Protein AF-A0AAJ4R8Y1-F1 (afdb_monomer)

Nearest PDB structures (foldseek):
  8tnm-assembly1_A  TM=5.514E-01  e=2.428E+00  synthetic construct

pLDDT: mean 80.41, std 12.78, range [36.44, 92.75]

Secondary structure (DSSP, 8-state):
-PPPPHHHH--HHHHHHHHHHTTSS-TTS-HHHHHHHHHHHHHHHHHHHHHTT--HHHHHHHHHHTT-

Radius of gyration: 12.54 Å; Cα contacts (8 Å, |Δi|>4): 36; chains: 1; bounding box: 34×19×32 Å

Solvent-accessible surface area (backbone atoms only — not comparable to full-atom values): 4110 Å² total; per-residue (Å²): 130,83,78,77,59,68,68,77,74,55,54,65,70,54,45,55,52,51,34,37,76,70,62,74,51,51,90,85,50,53,68,70,57,42,52,52,52,51,53,53,49,52,51,53,49,51,51,47,27,63,77,66,65,40,57,65,70,58,54,52,53,45,35,55,71,74,74,104

Organism: NCBI:txid2216012

Structure (mmCIF, N/CA/C/O backbone):
data_AF-A0AAJ4R8Y1-F1
#
_entry.id   AF-A0AAJ4R8Y1-F1
#
loop_
_atom_site.group_PDB
_atom_site.id
_atom_site.type_symbol
_atom_site.label_atom_id
_atom_site.label_alt_id
_atom_site.label_comp_id
_atom_site.label_asym_id
_atom_site.label_entity_id
_atom_site.label_seq_id
_atom_site.pdbx_PDB_ins_code
_atom_site.Cartn_x
_atom_site.Cartn_y
_atom_site.Cartn_z
_atom_site.occupancy
_atom_site.B_iso_or_equiv
_atom_site.auth_seq_id
_atom_site.auth_comp_id
_atom_site.auth_asym_id
_atom_site.auth_atom_id
_atom_site.pdbx_PDB_model_num
ATOM 1 N N . MET A 1 1 ? -20.814 -11.866 -4.664 1.00 3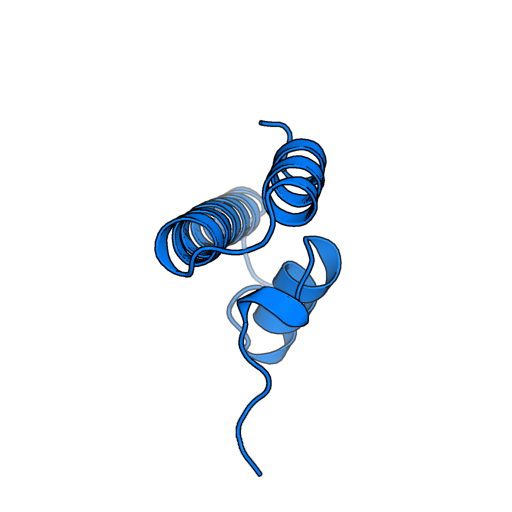6.44 1 MET A N 1
ATOM 2 C CA . MET A 1 1 ? -19.850 -11.859 -3.545 1.00 36.44 1 MET A CA 1
ATOM 3 C C . MET A 1 1 ? -19.505 -10.409 -3.268 1.00 36.44 1 MET A C 1
ATOM 5 O O . MET A 1 1 ? -19.128 -9.726 -4.211 1.00 36.44 1 MET A O 1
ATOM 9 N N . SER A 1 2 ? -19.716 -9.904 -2.052 1.00 40.16 2 SER A N 1
ATOM 10 C CA . SER A 1 2 ? -19.213 -8.576 -1.685 1.00 40.16 2 SER A CA 1
ATOM 11 C C . SER A 1 2 ? -17.690 -8.633 -1.684 1.00 40.16 2 SER A C 1
ATOM 13 O O . SER A 1 2 ? -17.119 -9.547 -1.088 1.00 40.16 2 SER A O 1
ATOM 15 N N . LEU A 1 3 ? -17.039 -7.701 -2.378 1.00 45.34 3 LEU A N 1
ATOM 16 C CA . LEU A 1 3 ? -15.589 -7.566 -2.304 1.00 45.34 3 LEU A CA 1
ATOM 17 C C . LEU A 1 3 ? -15.212 -7.342 -0.828 1.00 45.34 3 LEU A C 1
ATOM 19 O O . LEU A 1 3 ? -15.852 -6.510 -0.179 1.00 45.34 3 LEU A O 1
ATOM 23 N N . PRO A 1 4 ? -14.254 -8.099 -0.269 1.00 52.03 4 PRO A N 1
ATOM 24 C CA . PRO A 1 4 ? -13.818 -7.887 1.104 1.00 52.03 4 PRO A CA 1
ATOM 25 C C . PRO A 1 4 ? -13.367 -6.436 1.281 1.00 52.03 4 PRO A C 1
ATOM 27 O O . PRO A 1 4 ? -12.696 -5.879 0.411 1.00 52.03 4 PRO A O 1
ATOM 30 N N . ILE A 1 5 ? -13.787 -5.808 2.383 1.00 60.00 5 ILE A N 1
ATOM 31 C CA . ILE A 1 5 ? -13.535 -4.386 2.623 1.00 60.00 5 ILE A C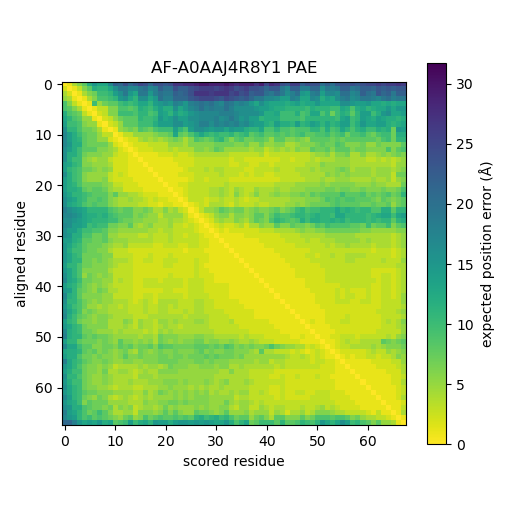A 1
ATOM 32 C C . ILE A 1 5 ? -12.019 -4.199 2.728 1.00 60.00 5 ILE A C 1
ATOM 34 O O . ILE A 1 5 ? -11.364 -4.865 3.526 1.00 60.00 5 ILE A O 1
ATOM 38 N N . VAL A 1 6 ? -11.465 -3.281 1.931 1.00 59.12 6 VAL A N 1
ATOM 39 C CA . VAL A 1 6 ? -10.022 -2.975 1.840 1.00 59.12 6 VAL A CA 1
ATOM 40 C C . VAL A 1 6 ? -9.362 -2.830 3.219 1.00 59.12 6 VAL A C 1
ATOM 42 O O . VAL A 1 6 ? -8.238 -3.283 3.418 1.00 59.12 6 VAL A O 1
ATOM 45 N N . LYS A 1 7 ? -10.109 -2.303 4.198 1.00 59.03 7 LYS A N 1
ATOM 46 C CA . LYS A 1 7 ? 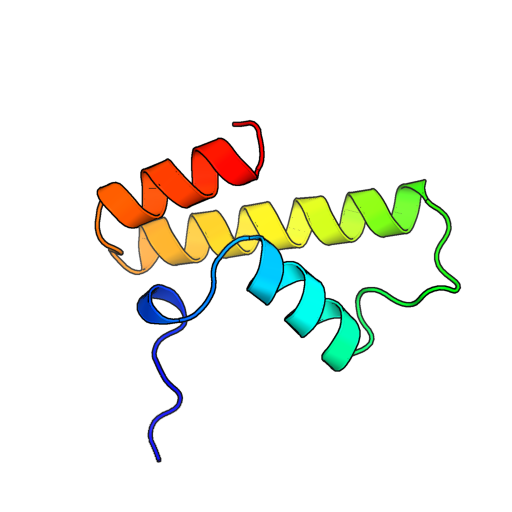-9.673 -2.129 5.587 1.00 59.03 7 LYS A CA 1
ATOM 47 C C . LYS A 1 7 ? -9.313 -3.424 6.323 1.00 59.03 7 LYS A C 1
ATOM 49 O O . LYS A 1 7 ? -8.541 -3.375 7.266 1.00 59.03 7 LYS A O 1
ATOM 54 N N . GLU A 1 8 ? -9.836 -4.576 5.918 1.00 59.56 8 GLU A N 1
ATOM 55 C CA . GLU A 1 8 ? -9.632 -5.850 6.623 1.00 59.56 8 GLU A CA 1
ATOM 56 C C . GLU A 1 8 ? -8.513 -6.679 5.993 1.00 59.56 8 GLU A C 1
ATOM 58 O O . GLU A 1 8 ? -7.755 -7.314 6.717 1.00 59.56 8 GLU A O 1
ATOM 63 N N . ARG A 1 9 ? -8.332 -6.619 4.667 1.00 62.88 9 ARG A N 1
ATOM 64 C CA . ARG A 1 9 ? -7.575 -7.659 3.952 1.00 62.88 9 ARG A CA 1
ATOM 65 C C . ARG A 1 9 ? -6.148 -7.307 3.542 1.00 62.88 9 ARG A C 1
ATOM 67 O O . ARG A 1 9 ? -5.338 -8.216 3.457 1.00 62.88 9 ARG A O 1
ATOM 74 N N . TYR A 1 10 ? -5.843 -6.041 3.278 1.00 64.12 10 TYR A N 1
ATOM 75 C CA . TYR A 1 10 ? -4.533 -5.677 2.732 1.00 64.12 10 TYR A CA 1
ATOM 76 C C . TYR A 1 10 ? -3.601 -5.189 3.853 1.00 64.12 10 TYR A C 1
ATOM 78 O O . TYR A 1 10 ? -4.047 -4.535 4.796 1.00 64.12 10 TYR A O 1
ATOM 86 N N . GLY A 1 11 ? -2.333 -5.561 3.826 1.00 70.12 11 GLY A N 1
ATOM 87 C CA . GLY A 1 11 ? -1.238 -4.963 4.585 1.00 70.12 11 GLY A CA 1
ATOM 88 C C . GLY A 1 11 ? -0.286 -4.254 3.623 1.00 70.12 11 GLY A C 1
ATOM 89 O O . GLY A 1 11 ? -0.669 -3.931 2.497 1.00 70.12 11 GLY A O 1
ATOM 90 N N . ALA A 1 12 ? 0.938 -3.976 4.069 1.00 70.00 12 ALA A N 1
ATOM 91 C CA . ALA A 1 12 ? 1.944 -3.321 3.234 1.00 70.00 12 ALA A CA 1
ATOM 92 C C . ALA A 1 12 ? 2.375 -4.204 2.051 1.00 70.00 12 ALA A C 1
ATOM 94 O O . ALA A 1 12 ? 2.332 -3.762 0.904 1.00 70.00 12 ALA A O 1
ATOM 95 N N . ASP A 1 13 ? 2.685 -5.470 2.327 1.00 74.00 13 ASP A N 1
ATOM 96 C CA . ASP A 1 13 ? 3.152 -6.423 1.318 1.00 74.00 13 ASP A CA 1
ATOM 97 C C . ASP A 1 13 ? 2.038 -6.770 0.317 1.00 74.00 13 ASP A C 1
ATOM 99 O O . ASP A 1 13 ? 2.264 -6.827 -0.895 1.00 74.00 13 ASP A O 1
ATOM 103 N N . GLU A 1 14 ? 0.795 -6.941 0.789 1.00 80.38 14 GLU A N 1
ATOM 104 C CA . GLU A 1 14 ? -0.327 -7.225 -0.109 1.00 80.38 14 GLU A CA 1
ATOM 105 C C . GLU A 1 14 ? -0.714 -6.020 -0.973 1.00 80.38 14 GLU A C 1
ATOM 107 O O . GLU A 1 14 ? -1.274 -6.212 -2.056 1.00 80.38 14 GLU A O 1
ATOM 112 N N . LEU A 1 15 ? -0.435 -4.790 -0.527 1.00 84.19 15 LEU A N 1
ATOM 113 C CA . LEU A 1 15 ? -0.646 -3.585 -1.329 1.00 84.19 15 LEU A CA 1
ATOM 114 C C . LEU A 1 15 ? 0.303 -3.568 -2.530 1.00 84.19 15 LEU A C 1
ATOM 116 O O . LEU A 1 15 ? -0.156 -3.417 -3.661 1.00 84.19 15 LEU A O 1
ATOM 120 N N . GLU A 1 16 ? 1.600 -3.759 -2.295 1.00 85.38 16 GLU A N 1
ATOM 121 C CA . GLU A 1 16 ? 2.616 -3.745 -3.350 1.00 85.38 16 GLU A CA 1
ATOM 122 C C . GLU A 1 16 ? 2.382 -4.866 -4.370 1.00 85.38 16 GLU A C 1
ATOM 124 O O . GLU A 1 16 ? 2.360 -4.612 -5.578 1.00 85.38 16 GLU A O 1
ATOM 129 N N . GLN A 1 17 ? 2.084 -6.083 -3.902 1.00 84.50 17 GLN A N 1
ATOM 130 C CA . GLN A 1 17 ? 1.719 -7.186 -4.791 1.00 84.50 17 GLN A CA 1
ATOM 131 C C . 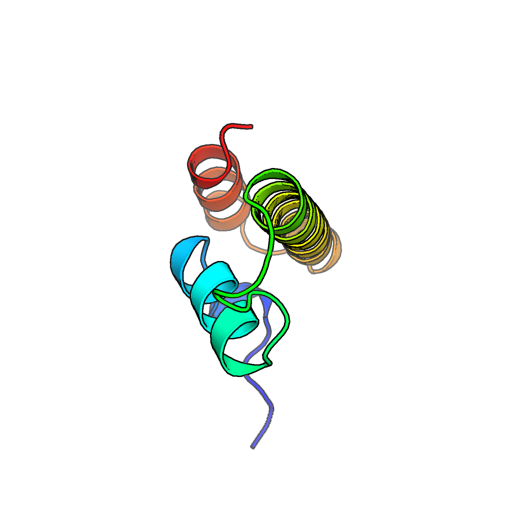GLN A 1 17 ? 0.454 -6.871 -5.602 1.00 84.50 17 GLN A C 1
ATOM 133 O O . GLN A 1 17 ? 0.430 -7.087 -6.811 1.00 84.50 17 GLN A O 1
ATOM 138 N N . SER A 1 18 ? -0.577 -6.292 -4.978 1.00 83.75 18 SER A N 1
ATOM 139 C CA . SER A 1 18 ? -1.803 -5.911 -5.695 1.00 83.75 18 SER A CA 1
ATOM 140 C C . SER A 1 18 ? -1.529 -4.877 -6.787 1.00 83.75 18 SER A C 1
ATOM 142 O O . SER A 1 18 ? -2.152 -4.922 -7.844 1.00 83.75 18 SER A O 1
ATOM 144 N N . MET A 1 19 ? -0.598 -3.949 -6.556 1.00 84.94 19 MET A N 1
ATOM 145 C CA . MET A 1 19 ? -0.192 -2.962 -7.557 1.00 84.94 19 MET A CA 1
ATOM 146 C C . MET A 1 19 ? 0.576 -3.580 -8.728 1.00 84.94 19 MET A C 1
ATOM 148 O O . MET A 1 19 ? 0.412 -3.116 -9.860 1.00 84.94 19 MET A O 1
ATOM 152 N N . ARG A 1 20 ? 1.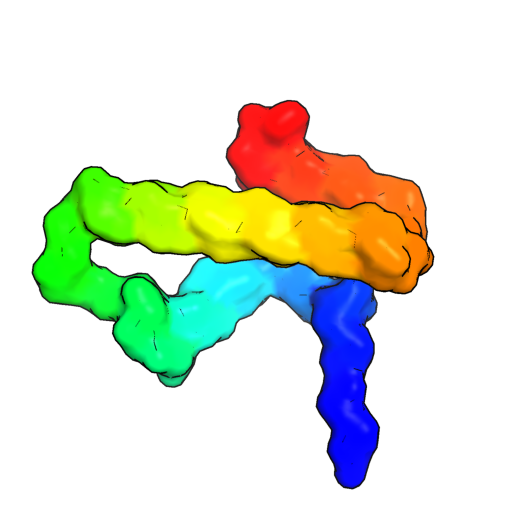387 -4.614 -8.474 1.00 87.56 20 ARG A N 1
ATOM 153 C CA . ARG A 1 20 ? 2.034 -5.417 -9.524 1.00 87.56 20 ARG A CA 1
ATOM 154 C C . ARG A 1 20 ? 0.991 -6.169 -10.350 1.00 87.56 20 ARG A C 1
ATOM 156 O O . ARG A 1 20 ? 1.012 -6.085 -11.574 1.00 87.56 20 ARG A O 1
ATOM 163 N N . ASP A 1 21 ? 0.011 -6.793 -9.697 1.00 86.00 21 ASP A N 1
ATOM 164 C CA . ASP A 1 21 ? -1.048 -7.567 -10.361 1.00 86.00 21 ASP A CA 1
ATOM 165 C C . ASP A 1 21 ? -1.908 -6.720 -11.319 1.00 86.00 21 ASP A C 1
ATOM 167 O O . ASP A 1 21 ? -2.399 -7.227 -12.329 1.00 86.00 21 ASP A O 1
ATOM 171 N N . VAL A 1 22 ? -2.087 -5.424 -11.030 1.00 85.31 22 VAL A N 1
ATOM 172 C CA . VAL A 1 22 ? -2.818 -4.485 -11.906 1.00 85.31 22 VAL A CA 1
ATOM 173 C C . VAL A 1 22 ? -1.916 -3.697 -12.867 1.00 85.31 22 VAL A C 1
ATOM 175 O O . VAL A 1 22 ? -2.402 -2.795 -13.551 1.00 85.31 22 VAL A O 1
ATOM 178 N N . GLY A 1 23 ? -0.616 -4.004 -12.921 1.00 83.50 23 GLY A N 1
ATOM 179 C CA . GLY A 1 23 ? 0.344 -3.374 -13.836 1.00 83.50 23 GLY A CA 1
ATOM 180 C C . GLY A 1 23 ? 0.695 -1.920 -13.501 1.00 83.50 23 GLY A C 1
ATOM 181 O O . GLY A 1 23 ? 1.107 -1.160 -14.375 1.00 83.50 23 GLY A O 1
ATOM 182 N N . VAL A 1 24 ? 0.500 -1.489 -12.251 1.00 86.00 24 VAL A N 1
ATOM 183 C CA . VAL A 1 24 ? 0.871 -0.134 -11.801 1.00 86.00 24 VAL A CA 1
ATOM 184 C C . VAL A 1 24 ? 2.334 -0.082 -11.355 1.00 86.00 24 VAL A C 1
ATOM 186 O O . VAL A 1 24 ? 2.988 0.944 -11.564 1.00 86.00 24 VAL A O 1
ATOM 189 N N . LEU A 1 25 ? 2.849 -1.171 -10.780 1.00 86.12 25 LEU A N 1
ATOM 190 C CA . LEU A 1 25 ? 4.272 -1.380 -10.495 1.00 86.12 25 LEU A CA 1
ATOM 191 C C . LEU A 1 25 ? 4.831 -2.410 -11.482 1.00 86.12 25 LEU A C 1
ATOM 193 O O . LEU A 1 25 ? 4.844 -3.603 -11.194 1.00 86.12 25 LEU A O 1
ATOM 197 N N . ASP A 1 26 ? 5.217 -1.935 -12.663 1.00 83.12 26 ASP A N 1
ATOM 198 C CA . ASP A 1 26 ? 5.887 -2.737 -13.690 1.00 83.12 26 ASP A CA 1
ATOM 199 C C . ASP A 1 26 ? 7.409 -2.725 -13.451 1.00 83.12 26 ASP A C 1
ATOM 201 O O . ASP A 1 26 ? 7.956 -1.766 -12.895 1.00 83.12 26 ASP A O 1
ATOM 205 N N . ASP A 1 27 ? 8.085 -3.792 -13.864 1.00 79.69 27 ASP A N 1
ATOM 206 C CA . ASP A 1 27 ? 9.533 -3.966 -13.735 1.00 79.69 27 ASP A CA 1
ATOM 207 C C . ASP A 1 27 ? 10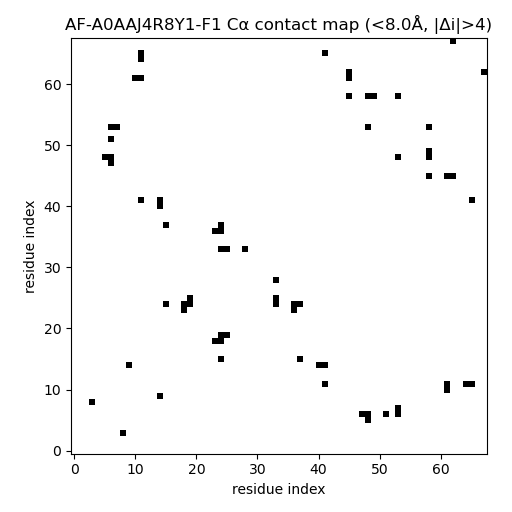.311 -3.088 -14.738 1.00 79.69 27 ASP A C 1
ATOM 209 O O . ASP A 1 27 ? 11.529 -2.941 -14.627 1.00 79.69 27 ASP A O 1
ATOM 213 N N . ASP A 1 28 ? 9.622 -2.482 -15.712 1.00 87.44 28 ASP A N 1
ATOM 214 C CA . ASP A 1 28 ? 10.191 -1.530 -16.674 1.00 87.44 28 ASP A CA 1
ATOM 215 C C . ASP A 1 28 ? 10.322 -0.091 -16.135 1.00 87.44 28 ASP A C 1
ATOM 217 O O . ASP A 1 28 ? 10.907 0.785 -16.788 1.00 87.44 28 ASP A O 1
ATOM 221 N N . LEU A 1 29 ? 9.792 0.170 -14.937 1.00 88.81 29 LEU A N 1
ATOM 222 C CA . LEU A 1 29 ? 9.870 1.476 -14.301 1.00 88.81 29 LEU A CA 1
ATOM 223 C C . LEU A 1 29 ? 11.303 1.787 -13.869 1.00 88.81 29 LEU A C 1
ATOM 225 O O . LEU A 1 29 ? 12.031 0.944 -13.352 1.00 88.81 29 LEU A O 1
ATOM 229 N N . SER A 1 30 ? 11.696 3.057 -14.003 1.00 92.75 30 SER A N 1
ATOM 230 C CA . SER A 1 30 ? 12.871 3.544 -13.282 1.00 92.75 30 SER A CA 1
ATOM 231 C C . SER A 1 30 ? 12.631 3.431 -11.775 1.00 92.75 30 SER A C 1
ATOM 233 O O . SER A 1 30 ? 11.508 3.651 -11.322 1.00 92.75 30 SER A O 1
ATOM 235 N N . GLU A 1 31 ? 13.687 3.176 -11.003 1.00 91.31 31 GLU A N 1
ATOM 236 C CA . GLU A 1 31 ? 13.638 3.074 -9.533 1.00 91.31 31 GLU A CA 1
ATOM 237 C C . GLU A 1 31 ? 12.894 4.265 -8.900 1.00 91.31 31 GLU A C 1
ATOM 239 O O . GLU A 1 31 ? 11.921 4.084 -8.181 1.00 91.31 31 GLU A O 1
ATOM 244 N N . GLU A 1 32 ? 13.210 5.496 -9.320 1.00 92.31 32 GLU A N 1
ATOM 245 C CA . GLU A 1 32 ? 12.509 6.707 -8.861 1.00 92.31 32 GLU A CA 1
ATOM 246 C C . GLU A 1 32 ? 10.988 6.672 -9.122 1.00 92.31 32 GLU A C 1
ATOM 248 O O . GLU A 1 32 ? 10.188 7.121 -8.299 1.00 92.31 32 GLU A O 1
ATOM 253 N N . ARG A 1 33 ? 10.559 6.148 -10.279 1.00 91.50 33 ARG A N 1
ATOM 254 C CA . ARG A 1 33 ? 9.131 6.051 -10.618 1.00 91.50 33 ARG A CA 1
ATOM 255 C C . ARG A 1 33 ? 8.452 4.926 -9.857 1.00 91.50 33 ARG A C 1
ATOM 257 O O . ARG A 1 33 ? 7.278 5.081 -9.518 1.00 91.50 33 ARG A O 1
ATOM 264 N N . TYR A 1 34 ? 9.160 3.826 -9.632 1.00 92.19 34 TYR A N 1
ATOM 265 C CA . TYR A 1 34 ? 8.699 2.722 -8.805 1.00 92.19 34 TYR A CA 1
ATOM 266 C C . TYR A 1 34 ? 8.416 3.223 -7.386 1.00 92.19 34 TYR A C 1
ATOM 268 O O . TYR A 1 34 ? 7.272 3.164 -6.931 1.00 92.19 34 TYR A O 1
ATOM 276 N N . ASP A 1 35 ? 9.412 3.849 -6.758 1.00 90.44 35 ASP A N 1
ATOM 277 C CA . ASP A 1 35 ? 9.327 4.373 -5.396 1.00 90.44 35 ASP A CA 1
ATOM 278 C C . ASP A 1 35 ? 8.235 5.431 -5.265 1.00 90.44 35 ASP A C 1
ATOM 280 O O . ASP A 1 35 ? 7.429 5.394 -4.336 1.00 90.44 35 ASP A O 1
ATOM 284 N N . LEU A 1 36 ? 8.147 6.366 -6.218 1.00 91.56 36 LEU A N 1
ATOM 285 C CA . LEU A 1 36 ? 7.094 7.379 -6.214 1.00 91.56 36 LEU A CA 1
ATOM 286 C C . LEU A 1 36 ? 5.698 6.744 -6.254 1.00 91.56 36 LEU A C 1
ATOM 288 O O . LEU A 1 36 ? 4.809 7.166 -5.513 1.00 91.56 36 LEU A O 1
ATOM 292 N N . ARG A 1 37 ? 5.483 5.743 -7.115 1.00 92.12 37 ARG A N 1
ATOM 293 C CA . ARG A 1 37 ? 4.180 5.072 -7.227 1.00 92.12 37 ARG A CA 1
ATOM 294 C C . ARG A 1 37 ? 3.848 4.285 -5.968 1.00 92.12 37 ARG A C 1
ATOM 296 O O . ARG A 1 37 ? 2.711 4.380 -5.504 1.00 92.12 37 ARG A O 1
ATOM 303 N N . LEU A 1 38 ? 4.820 3.560 -5.419 1.00 89.88 38 LEU A N 1
ATOM 304 C CA . LEU A 1 38 ? 4.649 2.803 -4.185 1.00 89.88 38 LEU A CA 1
ATOM 305 C C . LEU A 1 38 ? 4.298 3.742 -3.022 1.00 89.88 38 LEU A C 1
ATOM 307 O O . LEU A 1 38 ? 3.262 3.555 -2.389 1.00 89.88 38 LEU A O 1
ATOM 311 N N . ASN A 1 39 ? 5.057 4.824 -2.830 1.00 90.31 39 ASN A N 1
ATOM 312 C CA . ASN A 1 39 ? 4.807 5.823 -1.785 1.00 90.31 39 ASN A CA 1
ATOM 313 C C . ASN A 1 39 ? 3.416 6.470 -1.903 1.00 90.31 39 ASN A C 1
ATOM 315 O O . ASN A 1 39 ? 2.698 6.617 -0.914 1.00 90.31 39 ASN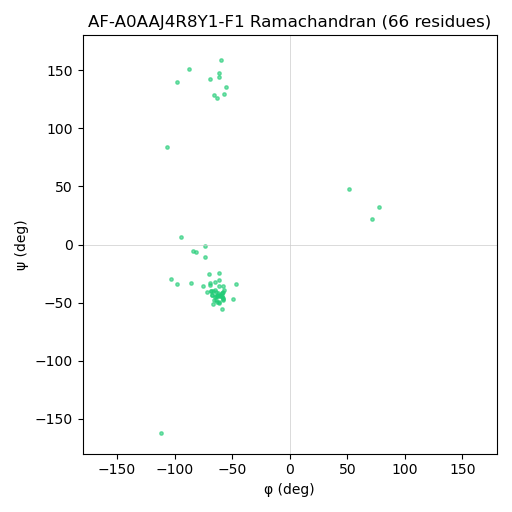 A O 1
ATOM 319 N N . VAL A 1 40 ? 2.994 6.842 -3.119 1.00 90.06 40 VAL A N 1
ATOM 320 C CA . VAL A 1 40 ? 1.654 7.414 -3.344 1.00 90.06 40 VAL A CA 1
ATOM 321 C C . VAL A 1 40 ? 0.558 6.412 -2.985 1.00 90.06 40 VAL A C 1
ATOM 323 O O . VAL A 1 40 ? -0.443 6.785 -2.371 1.00 90.06 40 VAL A O 1
ATOM 326 N N . ALA A 1 41 ? 0.723 5.144 -3.353 1.00 88.88 41 ALA A N 1
ATOM 327 C CA . ALA A 1 41 ? -0.258 4.119 -3.035 1.00 88.88 41 ALA A CA 1
ATOM 328 C C . ALA A 1 41 ? -0.319 3.813 -1.538 1.00 88.88 41 ALA A C 1
ATOM 330 O O . ALA A 1 41 ? -1.419 3.683 -1.003 1.00 88.88 41 ALA A O 1
ATOM 331 N N . GLN A 1 42 ? 0.829 3.759 -0.861 1.00 88.94 42 GLN A N 1
ATOM 332 C CA . GLN A 1 42 ? 0.917 3.607 0.591 1.00 88.94 42 GLN A CA 1
ATOM 333 C C . GLN A 1 42 ? 0.173 4.740 1.312 1.00 88.94 42 GLN A C 1
ATOM 335 O O . GLN A 1 42 ? -0.671 4.476 2.170 1.00 88.94 42 GLN A O 1
ATOM 340 N N . GLU A 1 43 ? 0.372 5.992 0.892 1.00 88.81 43 GLU A N 1
ATOM 341 C CA . GLU A 1 43 ? -0.327 7.151 1.459 1.00 88.81 43 GLU A CA 1
ATOM 342 C C . GLU A 1 43 ? -1.848 7.091 1.217 1.00 88.81 43 GLU A C 1
ATOM 344 O O . GLU A 1 43 ? -2.649 7.334 2.125 1.00 88.81 43 GLU A O 1
ATOM 349 N N . LEU A 1 44 ? -2.283 6.740 0.001 1.00 87.12 44 LEU A N 1
ATOM 350 C CA . LEU A 1 44 ? -3.710 6.590 -0.314 1.00 87.12 44 LEU A CA 1
ATOM 351 C C . LEU A 1 44 ? -4.349 5.442 0.471 1.00 87.12 44 LEU A C 1
ATOM 353 O O . LEU A 1 44 ? -5.481 5.576 0.947 1.00 87.12 44 LEU A O 1
ATOM 357 N N . TYR A 1 45 ? -3.623 4.339 0.637 1.00 86.44 45 TYR A N 1
ATOM 358 C CA . TYR A 1 45 ? -4.052 3.201 1.431 1.00 86.44 45 TYR A CA 1
ATOM 359 C C . TYR A 1 45 ? -4.215 3.584 2.905 1.00 86.44 45 TYR A C 1
ATOM 361 O O . TYR A 1 45 ? -5.281 3.366 3.485 1.00 86.44 45 TYR A O 1
ATOM 369 N N . PHE A 1 46 ? -3.211 4.246 3.483 1.00 84.94 46 PHE A N 1
ATOM 370 C CA . PHE A 1 46 ? -3.246 4.729 4.860 1.00 84.94 46 PHE A CA 1
ATOM 371 C C . PHE A 1 46 ? -4.423 5.685 5.103 1.00 84.94 46 PHE A C 1
ATOM 373 O O . PHE A 1 46 ? -5.208 5.491 6.034 1.00 84.94 46 PHE A O 1
ATOM 380 N N . ARG A 1 47 ? -4.633 6.667 4.216 1.00 86.00 47 ARG A N 1
ATOM 381 C CA . ARG A 1 47 ? -5.810 7.554 4.274 1.00 86.00 47 ARG A CA 1
ATOM 382 C C . ARG A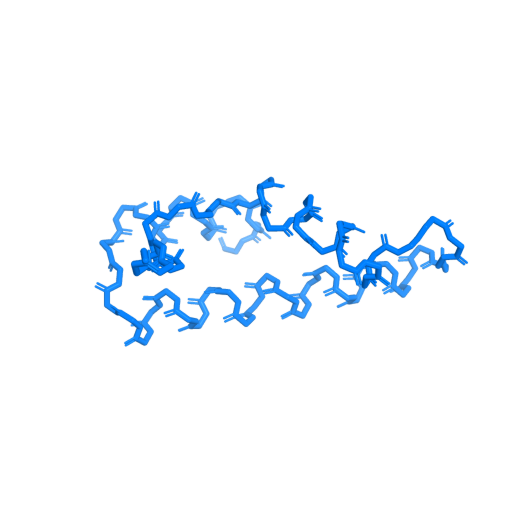 1 47 ? -7.117 6.773 4.187 1.00 86.00 47 ARG A C 1
ATOM 384 O O . ARG A 1 47 ? -8.057 7.071 4.924 1.00 86.00 47 ARG A O 1
ATOM 391 N N . GLY A 1 48 ? -7.181 5.766 3.316 1.00 85.12 48 GLY A N 1
ATOM 392 C CA . GLY A 1 48 ? -8.327 4.870 3.190 1.00 85.12 48 GLY A CA 1
ATOM 393 C C . GLY A 1 48 ? -8.648 4.136 4.493 1.00 85.12 48 GLY A C 1
ATOM 394 O O . GLY A 1 48 ? -9.817 4.062 4.873 1.00 85.12 48 GLY A O 1
ATOM 395 N N . LEU A 1 49 ? -7.631 3.662 5.218 1.00 85.31 49 LEU A N 1
ATOM 396 C CA . LEU A 1 49 ? -7.800 3.038 6.533 1.00 85.31 49 LEU A CA 1
ATOM 397 C C . LEU A 1 49 ? -8.344 4.018 7.572 1.00 85.31 49 LEU A C 1
ATOM 399 O O . LEU A 1 49 ? -9.324 3.707 8.253 1.00 85.31 49 LEU A O 1
ATOM 403 N N . VAL A 1 50 ? -7.756 5.213 7.658 1.00 83.31 50 VAL A N 1
ATOM 404 C CA . VAL A 1 50 ? -8.177 6.253 8.609 1.00 83.31 50 VAL A CA 1
ATOM 405 C C . VAL A 1 50 ? -9.623 6.685 8.341 1.00 83.31 50 VAL A C 1
ATOM 407 O O . VAL A 1 50 ? -10.461 6.666 9.245 1.00 83.31 50 VAL A O 1
ATOM 410 N N . HIS A 1 51 ? -9.961 7.023 7.093 1.00 84.19 51 HIS A N 1
ATOM 411 C CA . HIS A 1 51 ? -11.318 7.442 6.725 1.00 84.19 51 HIS A CA 1
ATOM 412 C C . HIS A 1 51 ? -12.335 6.299 6.805 1.00 84.19 51 HIS A C 1
ATOM 414 O O . HIS A 1 51 ? -13.489 6.522 7.176 1.00 84.19 51 HIS A O 1
ATOM 420 N N . GLY A 1 52 ? -11.903 5.073 6.506 1.00 80.56 52 GLY A N 1
ATOM 421 C CA . GLY A 1 52 ? -12.695 3.852 6.632 1.00 80.56 52 GLY A CA 1
ATOM 422 C C . GLY A 1 52 ? -12.904 3.383 8.072 1.00 80.56 52 GLY A C 1
ATOM 423 O O . GLY A 1 52 ? -13.592 2.379 8.271 1.00 80.56 52 GLY A O 1
ATOM 424 N N . ARG A 1 53 ? -12.339 4.100 9.059 1.00 83.44 53 ARG A N 1
ATOM 425 C CA . ARG A 1 53 ? -12.368 3.757 10.488 1.00 83.44 53 ARG A CA 1
ATOM 426 C C . ARG A 1 53 ? -11.901 2.319 10.729 1.00 83.44 53 ARG A C 1
ATOM 428 O O . ARG A 1 53 ? -12.595 1.543 11.384 1.00 83.44 53 ARG A O 1
ATOM 435 N N . ALA A 1 54 ? -10.772 1.953 10.123 1.00 84.06 54 ALA A N 1
ATOM 436 C CA . ALA A 1 54 ? -10.077 0.715 10.450 1.00 84.06 54 ALA A CA 1
ATOM 437 C C . ALA A 1 54 ? -9.663 0.706 11.930 1.00 84.06 54 ALA A C 1
ATOM 439 O O . ALA A 1 54 ? -9.546 1.765 12.554 1.00 84.06 54 ALA A O 1
ATOM 440 N N . ASP A 1 55 ? -9.426 -0.483 12.478 1.00 86.50 55 ASP A N 1
ATOM 441 C CA . ASP A 1 55 ? -8.970 -0.626 13.857 1.00 86.50 55 ASP A CA 1
ATOM 442 C C . ASP A 1 55 ? -7.611 0.060 14.062 1.00 86.50 55 ASP A C 1
ATOM 444 O O . ASP A 1 55 ? -6.750 0.045 13.178 1.00 86.50 55 ASP A O 1
ATOM 448 N N . VAL A 1 56 ? -7.409 0.657 15.240 1.00 86.19 56 VAL A N 1
ATOM 449 C CA . VAL A 1 56 ? -6.194 1.430 15.556 1.00 86.19 56 VAL A CA 1
ATOM 450 C C . VAL A 1 56 ? -4.935 0.573 15.407 1.00 86.19 56 VAL A C 1
ATOM 452 O O . VAL A 1 56 ? -3.973 1.020 14.792 1.00 86.19 56 VAL A O 1
ATOM 455 N N . GLU A 1 57 ? -4.975 -0.684 15.852 1.00 87.06 57 GLU A N 1
ATOM 456 C CA . GLU A 1 57 ? -3.866 -1.642 15.712 1.00 87.06 57 GLU A CA 1
ATOM 457 C C . GLU A 1 57 ? -3.467 -1.865 14.241 1.00 87.06 57 GLU A C 1
ATOM 459 O O . GLU A 1 57 ? -2.287 -1.992 13.899 1.00 87.06 57 GLU A O 1
ATOM 464 N N . LYS A 1 58 ? -4.446 -1.850 13.328 1.00 83.75 58 LYS A N 1
ATOM 465 C CA . LYS A 1 58 ? -4.186 -1.947 11.890 1.00 83.75 58 LYS A CA 1
ATOM 466 C C . LYS A 1 58 ? -3.557 -0.669 11.335 1.00 83.75 58 LYS A C 1
ATOM 468 O O . LYS A 1 58 ? -2.644 -0.737 10.519 1.00 83.75 58 LYS A O 1
ATOM 473 N N . ILE A 1 59 ? -4.024 0.494 11.778 1.00 84.00 59 ILE A N 1
ATOM 474 C CA . ILE A 1 59 ? -3.450 1.780 11.364 1.00 84.00 59 ILE A CA 1
ATOM 475 C C . ILE A 1 59 ? -1.990 1.876 11.831 1.00 84.00 59 ILE A C 1
ATOM 477 O O . ILE A 1 59 ? -1.126 2.261 11.048 1.00 84.00 59 ILE A O 1
ATOM 481 N N . GLU A 1 60 ? -1.702 1.487 13.073 1.00 86.88 60 GLU A N 1
ATOM 482 C CA . GLU A 1 60 ? -0.350 1.522 13.642 1.00 86.88 60 GLU A CA 1
ATOM 483 C C . GLU A 1 60 ? 0.600 0.518 12.981 1.00 86.88 60 GLU A C 1
ATOM 485 O O . GLU A 1 60 ? 1.727 0.883 12.645 1.00 86.88 60 GL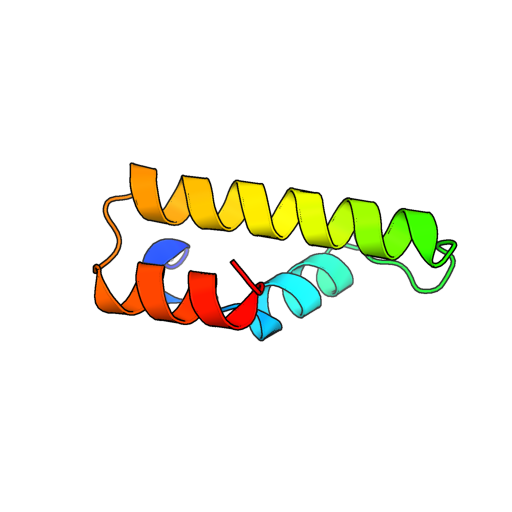U A O 1
ATOM 490 N N . SER A 1 61 ? 0.152 -0.715 12.725 1.00 87.56 61 SER A N 1
ATOM 491 C CA . SER A 1 61 ? 0.977 -1.715 12.027 1.00 87.56 61 SER A CA 1
ATOM 492 C C . SER A 1 61 ? 1.345 -1.285 10.605 1.00 87.56 61 SER A C 1
ATOM 494 O O . SER A 1 61 ? 2.504 -1.395 10.211 1.00 87.56 61 SER A O 1
ATOM 496 N N . VAL A 1 62 ? 0.390 -0.735 9.852 1.00 84.69 62 VAL A N 1
ATOM 497 C CA . VAL A 1 62 ? 0.635 -0.223 8.495 1.00 84.69 62 VAL A CA 1
ATOM 498 C C . VAL A 1 62 ? 1.555 0.998 8.520 1.00 84.69 62 VAL A C 1
ATOM 500 O O . VAL A 1 62 ? 2.466 1.094 7.703 1.00 84.69 62 VAL A O 1
ATOM 503 N N . ARG A 1 63 ? 1.374 1.900 9.492 1.00 84.38 63 ARG A N 1
ATOM 504 C CA . ARG A 1 63 ? 2.247 3.064 9.681 1.00 84.38 63 ARG A CA 1
ATOM 505 C C . ARG A 1 63 ? 3.705 2.655 9.905 1.00 84.38 63 ARG A C 1
ATOM 507 O O . ARG A 1 63 ? 4.595 3.194 9.254 1.00 84.38 63 ARG A O 1
ATOM 514 N N . ALA A 1 64 ? 3.934 1.683 10.788 1.00 85.38 64 ALA A N 1
ATOM 515 C CA . ALA A 1 64 ? 5.269 1.162 11.062 1.00 85.38 64 ALA A CA 1
ATOM 516 C C . ALA A 1 64 ? 5.888 0.485 9.828 1.00 85.38 64 ALA A C 1
ATOM 518 O O . ALA A 1 64 ? 7.065 0.695 9.547 1.00 85.38 64 ALA A O 1
ATOM 519 N N . ALA A 1 65 ? 5.095 -0.282 9.070 1.00 82.56 65 ALA A N 1
ATOM 520 C CA . ALA A 1 65 ? 5.555 -0.959 7.857 1.00 82.56 65 ALA A CA 1
ATOM 521 C C . ALA A 1 65 ? 5.970 0.017 6.740 1.00 82.56 65 ALA A C 1
ATOM 523 O O . ALA A 1 65 ? 6.900 -0.270 5.995 1.00 82.56 65 ALA A O 1
ATOM 524 N N . PHE A 1 66 ? 5.323 1.181 6.647 1.00 83.12 66 PHE A N 1
ATOM 525 C CA . PHE A 1 66 ? 5.658 2.224 5.668 1.00 83.12 66 PHE A CA 1
ATOM 526 C C . PHE A 1 66 ? 6.797 3.157 6.113 1.00 83.12 66 PHE A C 1
ATOM 528 O O . PHE A 1 66 ? 7.239 3.998 5.336 1.00 83.12 66 PHE A O 1
ATOM 535 N N . GLY A 1 67 ? 7.295 3.025 7.349 1.00 75.69 67 GLY A N 1
ATOM 536 C CA . GLY A 1 67 ? 8.369 3.876 7.875 1.00 75.69 67 GLY A CA 1
ATOM 537 C C . GLY A 1 67 ? 7.916 5.276 8.320 1.00 75.69 67 GLY A C 1
ATOM 538 O O . GLY A 1 67 ? 8.685 6.232 8.195 1.00 75.69 67 GLY A O 1
ATOM 539 N N . HIS A 1 68 ? 6.680 5.407 8.819 1.00 59.34 68 HIS A N 1
ATOM 540 C CA . HIS A 1 68 ? 6.061 6.659 9.299 1.00 59.34 68 HIS A CA 1
ATOM 541 C C . HIS A 1 68 ? 5.968 6.796 10.830 1.00 59.34 68 HIS A C 1
ATOM 543 O O . HIS A 1 68 ? 6.152 5.793 11.549 1.00 59.34 68 HIS A O 1
#

Sequence (68 aa):
MSLPIVKERYGADELEQSMRDVGVLDDDLSEERYDLRLNVAQELYFRGLVHGRADVEKIESVRAAFGH

Foldseek 3Di:
DPDPQLLPPDALVNQLVVCVVVVNQDPPDDPVSNVVSSLVSLVVSLVSNVVVVRDPVRSVRRCVVSVD

Mean predicted aligned error: 6.16 Å